Protein AF-A0A7L1MW62-F1 (afdb_monomer_lite)

Secondary structure (DSSP, 8-state):
---GGG------HHHHHHHHHHHHHHTGGGGT----HHHHHHHHTT-TTHHHHHHHHHHHHHHHHHHHHH--

Sequence (72 aa):
MVQLHSYVPASSTPQKLANWRHLNRKVLSQLNFSVPADVIQQVVQSRPGVVEQVLLLLRHKIEEKQKQRKVV

pLDDT: mean 87.81, std 10.07, range [49.19, 96.19]

Radius of gyration: 13.32 Å; chains: 1; bounding box: 22×23×40 Å

InterPro domains:
  IPR010441 CH-like domain in sperm protein [PF06294] (2-58)
  IPR036872 CH domain superfamily [G3DSA:1.10.418.10] (1-71)
  IPR052111 Spermatogenesis and Ciliary Microtubule-associated Protein [PTHR12509] (1-69)

Foldseek 3Di:
DDDCVVQDDDPDLVSQLVNVVCCQVPPQVVLVHHDDSVLSSCVSVVPPPSVVVVVVVSVVSVVVVVVVVVVD

Organism: Rhinopomastus cyanomelas (NCBI:txid113115)

Structure (mmCIF, N/CA/C/O backbone):
data_AF-A0A7L1MW62-F1
#
_entry.id   AF-A0A7L1MW62-F1
#
loop_
_atom_site.group_PDB
_atom_site.id
_atom_site.type_symbol
_atom_site.label_atom_id
_atom_site.label_alt_id
_atom_site.label_comp_id
_atom_site.label_asym_id
_atom_site.label_entity_id
_atom_site.label_seq_id
_atom_site.pdbx_PDB_ins_code
_atom_site.Cartn_x
_atom_site.Cartn_y
_atom_site.Cartn_z
_atom_site.occupancy
_atom_site.B_iso_or_equiv
_atom_site.auth_seq_id
_atom_site.auth_comp_id
_atom_site.auth_asym_id
_atom_site.auth_atom_id
_atom_site.pdbx_PDB_model_num
ATOM 1 N N . MET A 1 1 ? 3.351 9.289 11.940 1.00 61.97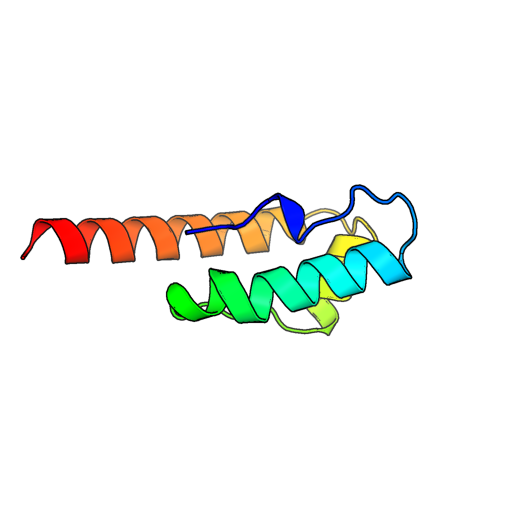 1 MET A N 1
ATOM 2 C CA . MET A 1 1 ? 2.901 10.360 11.018 1.00 61.97 1 MET A CA 1
ATOM 3 C C . MET A 1 1 ? 3.583 10.163 9.672 1.00 61.97 1 MET A C 1
ATOM 5 O O . MET A 1 1 ? 4.718 9.703 9.656 1.00 61.97 1 MET A O 1
ATOM 9 N N . VAL A 1 2 ? 2.887 10.438 8.567 1.00 72.44 2 VAL A N 1
ATOM 10 C CA . VAL A 1 2 ? 3.413 10.272 7.199 1.00 72.44 2 VAL A CA 1
ATOM 11 C C . VAL A 1 2 ? 4.344 11.438 6.876 1.00 72.44 2 VAL A C 1
ATOM 13 O O . VAL A 1 2 ? 3.928 12.587 6.979 1.00 72.44 2 VAL A O 1
ATOM 16 N N . GLN A 1 3 ? 5.590 11.160 6.491 1.00 76.25 3 GLN A N 1
ATOM 17 C CA . GLN A 1 3 ? 6.526 12.198 6.053 1.00 76.25 3 GLN A CA 1
ATOM 18 C C . GLN A 1 3 ? 6.465 12.344 4.534 1.00 76.25 3 GLN A C 1
ATOM 20 O O . GLN A 1 3 ? 7.028 11.533 3.803 1.00 76.25 3 GLN A O 1
ATOM 25 N N . LEU A 1 4 ? 5.744 13.362 4.061 1.00 76.94 4 LEU A N 1
ATOM 26 C CA . LEU A 1 4 ? 5.503 13.569 2.630 1.00 76.94 4 LEU A CA 1
ATOM 27 C C . LEU A 1 4 ? 6.788 13.857 1.840 1.00 76.94 4 LEU A C 1
ATOM 29 O O . LEU A 1 4 ? 6.882 13.445 0.689 1.00 76.94 4 LEU A O 1
ATOM 33 N N . HIS A 1 5 ? 7.813 14.449 2.468 1.00 72.25 5 HIS A N 1
ATOM 34 C CA . HIS A 1 5 ? 9.123 14.676 1.836 1.00 72.25 5 HIS A CA 1
ATOM 35 C C . HIS A 1 5 ? 9.836 13.389 1.399 1.00 72.25 5 HIS A C 1
ATOM 37 O O . HIS A 1 5 ? 10.770 13.446 0.609 1.00 72.25 5 HIS A O 1
ATOM 43 N N . SER A 1 6 ? 9.418 12.222 1.905 1.00 69.12 6 SER A N 1
ATOM 44 C CA . SER A 1 6 ? 9.999 10.924 1.541 1.00 69.12 6 SER A CA 1
ATOM 45 C C . SER A 1 6 ? 9.404 10.339 0.257 1.00 69.12 6 SER A C 1
ATOM 47 O O . SER A 1 6 ? 9.836 9.272 -0.176 1.00 69.12 6 SER A O 1
ATOM 49 N N . TYR A 1 7 ? 8.421 11.010 -0.351 1.00 72.56 7 TYR A N 1
ATOM 50 C CA . TYR A 1 7 ? 7.740 10.559 -1.561 1.00 72.56 7 TYR A CA 1
ATOM 51 C C . TYR A 1 7 ? 7.959 11.575 -2.675 1.00 72.56 7 TYR A C 1
ATOM 53 O O . TYR A 1 7 ? 7.273 12.589 -2.759 1.00 72.56 7 TYR A O 1
ATOM 61 N N . VAL A 1 8 ? 8.919 11.289 -3.551 1.00 75.75 8 VAL A N 1
ATOM 62 C CA . VAL A 1 8 ? 9.166 12.129 -4.726 1.00 75.75 8 VAL A CA 1
ATOM 63 C C . VAL A 1 8 ? 8.024 11.908 -5.728 1.00 75.75 8 VAL A C 1
ATOM 65 O O . VAL A 1 8 ? 7.803 10.754 -6.118 1.00 75.75 8 VAL A O 1
ATOM 68 N N . PRO A 1 9 ? 7.290 12.954 -6.159 1.00 73.88 9 PRO A N 1
ATOM 69 C CA . PRO A 1 9 ? 6.317 12.836 -7.239 1.00 73.88 9 PRO A CA 1
ATOM 70 C C . PRO A 1 9 ? 7.028 12.347 -8.499 1.00 73.88 9 PRO A C 1
ATOM 72 O O . PRO A 1 9 ? 7.987 12.964 -8.955 1.00 73.88 9 PRO A O 1
ATOM 75 N N . ALA A 1 10 ? 6.594 11.216 -9.048 1.00 75.06 10 ALA A N 1
ATOM 76 C CA . ALA A 1 10 ? 7.266 10.617 -10.189 1.00 75.06 10 ALA A CA 1
ATOM 77 C C . ALA A 1 10 ? 6.279 9.955 -11.148 1.00 75.06 10 ALA A C 1
ATOM 79 O O . ALA A 1 10 ? 5.370 9.231 -10.738 1.00 75.06 10 ALA A O 1
ATOM 80 N N . SER A 1 11 ? 6.505 10.161 -12.444 1.00 74.19 11 SER A N 1
ATOM 81 C CA . SER A 1 11 ? 5.835 9.432 -13.525 1.00 74.19 11 SER A CA 1
ATOM 82 C C . SER A 1 11 ? 6.481 8.065 -13.784 1.00 74.19 11 SER A C 1
ATOM 84 O O . SER A 1 11 ? 5.804 7.155 -14.256 1.00 74.19 11 SER A O 1
ATOM 86 N N . SER A 1 12 ? 7.756 7.904 -13.408 1.00 86.38 12 SER A N 1
ATOM 87 C CA . SER A 1 12 ? 8.560 6.696 -13.622 1.00 86.38 12 SER A CA 1
ATOM 88 C C . SER A 1 12 ? 8.087 5.501 -12.783 1.00 86.38 12 SER A C 1
ATOM 90 O O . SER A 1 12 ? 7.983 5.583 -11.556 1.00 86.38 12 SER A O 1
ATOM 92 N N . THR A 1 13 ? 7.850 4.363 -13.443 1.00 87.75 13 THR A N 1
ATOM 93 C CA . THR A 1 13 ? 7.424 3.089 -12.832 1.00 87.75 13 THR A CA 1
ATOM 94 C C . THR A 1 13 ? 8.355 2.613 -11.702 1.00 87.75 13 THR A C 1
ATOM 96 O O . THR A 1 13 ? 7.852 2.354 -10.605 1.00 87.75 13 THR A O 1
ATOM 99 N N . PRO A 1 14 ? 9.694 2.551 -11.879 1.00 87.88 14 PRO A N 1
ATOM 100 C CA . PRO A 1 14 ? 10.624 2.235 -10.790 1.00 87.88 14 PRO A CA 1
ATOM 101 C C . PRO A 1 14 ? 10.473 3.126 -9.551 1.00 87.88 14 PRO A C 1
ATOM 103 O O . PRO A 1 14 ? 10.479 2.628 -8.424 1.00 87.88 14 PRO A O 1
ATOM 106 N N . GLN A 1 15 ? 10.287 4.434 -9.745 1.00 88.12 15 GLN A N 1
ATOM 107 C CA . GLN A 1 15 ? 10.162 5.376 -8.633 1.00 88.12 15 GLN A CA 1
ATOM 108 C C . GLN A 1 15 ? 8.816 5.220 -7.916 1.00 88.12 15 GLN A C 1
ATOM 110 O O . GLN A 1 15 ? 8.768 5.216 -6.686 1.00 88.12 15 GLN A O 1
ATOM 115 N N . LYS A 1 16 ? 7.727 4.995 -8.663 1.00 89.69 16 LYS A N 1
ATOM 116 C CA . LYS A 1 16 ? 6.421 4.645 -8.086 1.00 89.69 16 LYS A CA 1
ATOM 117 C C . LYS A 1 16 ? 6.510 3.369 -7.239 1.00 89.69 16 LYS A C 1
ATOM 119 O O . LYS A 1 16 ? 6.003 3.359 -6.119 1.00 89.69 16 LYS A O 1
ATOM 124 N N . LEU A 1 17 ? 7.197 2.326 -7.717 1.00 92.62 17 LEU A N 1
ATOM 125 C CA . LEU A 1 17 ? 7.427 1.090 -6.950 1.00 92.62 17 LEU A CA 1
ATOM 126 C C . LEU A 1 17 ? 8.211 1.354 -5.659 1.00 92.62 17 LEU A C 1
ATOM 128 O O . LEU A 1 17 ? 7.837 0.849 -4.599 1.00 92.62 17 LEU A O 1
ATOM 132 N N . ALA A 1 18 ? 9.283 2.146 -5.729 1.00 91.06 18 ALA A N 1
ATOM 133 C CA . ALA A 1 18 ? 10.074 2.513 -4.558 1.00 91.06 18 ALA A CA 1
ATOM 134 C C . ALA A 1 18 ? 9.228 3.268 -3.519 1.00 91.06 18 ALA A C 1
ATOM 136 O O . ALA A 1 18 ? 9.235 2.900 -2.340 1.00 91.06 18 ALA A O 1
ATOM 137 N N . ASN A 1 19 ? 8.433 4.244 -3.967 1.00 92.44 19 ASN A N 1
ATOM 138 C CA . ASN A 1 19 ? 7.519 5.013 -3.124 1.00 92.44 19 ASN A CA 1
ATOM 139 C C . ASN A 1 19 ? 6.480 4.103 -2.446 1.00 92.44 19 ASN A C 1
ATOM 141 O O . ASN A 1 19 ? 6.317 4.163 -1.227 1.00 92.44 19 ASN A O 1
ATOM 145 N N . TRP A 1 20 ? 5.835 3.199 -3.191 1.00 94.00 20 TRP A N 1
ATOM 146 C CA . TRP A 1 20 ? 4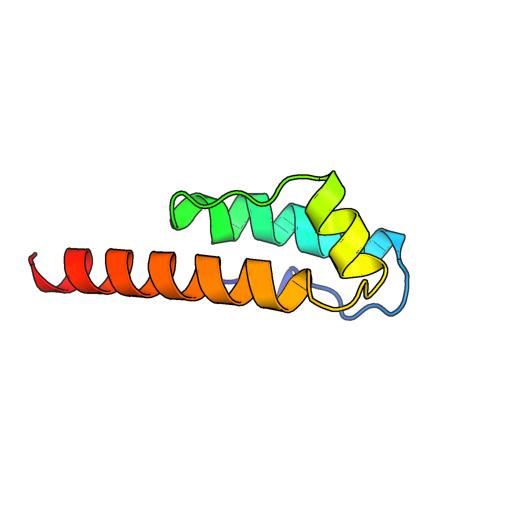.873 2.243 -2.626 1.00 94.00 20 TRP A CA 1
ATOM 147 C C . TRP A 1 20 ? 5.513 1.280 -1.622 1.00 94.00 20 TRP A C 1
ATOM 149 O O . TRP A 1 20 ? 4.954 1.035 -0.553 1.00 94.00 20 TRP A O 1
ATOM 159 N N . ARG A 1 21 ? 6.717 0.772 -1.908 1.00 93.00 21 ARG A N 1
ATOM 160 C CA . ARG A 1 21 ? 7.472 -0.076 -0.967 1.00 93.00 21 ARG A CA 1
ATOM 161 C C . ARG A 1 21 ? 7.876 0.681 0.297 1.00 93.00 21 ARG A C 1
ATOM 163 O O . ARG A 1 21 ? 7.984 0.071 1.364 1.00 93.00 21 ARG A O 1
ATOM 170 N N . HIS A 1 22 ? 8.145 1.980 0.191 1.00 92.25 22 HIS A N 1
ATOM 171 C CA . HIS A 1 22 ? 8.427 2.827 1.345 1.00 92.25 22 HIS A CA 1
ATOM 172 C C . HIS A 1 22 ? 7.162 3.047 2.185 1.00 92.25 22 HIS A C 1
ATOM 174 O O . HIS A 1 22 ? 7.189 2.802 3.393 1.00 92.25 22 HIS A O 1
ATOM 180 N N . LEU A 1 23 ? 6.041 3.386 1.538 1.00 92.38 23 LEU A N 1
ATOM 181 C CA . LEU A 1 23 ? 4.731 3.546 2.176 1.00 92.38 23 LEU A CA 1
ATOM 182 C C . LEU A 1 23 ? 4.320 2.283 2.937 1.00 92.38 23 LEU A C 1
ATOM 184 O O . LEU A 1 23 ? 3.951 2.356 4.111 1.00 92.38 23 LEU A O 1
ATOM 188 N N . ASN A 1 24 ? 4.452 1.123 2.291 1.00 93.50 24 ASN A N 1
ATOM 189 C CA . ASN A 1 24 ? 4.085 -0.161 2.872 1.00 93.50 24 ASN A CA 1
ATOM 190 C C . ASN A 1 24 ? 4.866 -0.445 4.166 1.00 93.50 24 ASN A C 1
ATOM 192 O O . ASN A 1 24 ? 4.289 -0.766 5.203 1.00 93.50 24 ASN A O 1
ATOM 196 N N . ARG A 1 25 ? 6.187 -0.233 4.138 1.00 92.88 25 ARG A N 1
ATOM 197 C CA . ARG A 1 25 ? 7.066 -0.510 5.283 1.00 92.88 25 ARG A CA 1
ATOM 198 C C . ARG A 1 25 ? 6.970 0.511 6.411 1.00 92.88 25 ARG A C 1
ATOM 200 O O . ARG A 1 25 ? 7.153 0.130 7.563 1.00 92.88 25 ARG A O 1
ATOM 207 N N . LYS A 1 26 ? 6.750 1.794 6.111 1.00 90.12 26 LYS A N 1
ATOM 208 C CA . LYS A 1 26 ? 6.806 2.872 7.116 1.00 90.12 26 LYS A CA 1
ATOM 209 C C . LYS A 1 26 ? 5.446 3.286 7.660 1.00 90.12 26 LYS A C 1
ATOM 211 O O . LYS A 1 26 ? 5.379 3.711 8.810 1.00 90.12 26 LYS A O 1
ATOM 216 N N . VAL A 1 27 ? 4.395 3.209 6.847 1.00 90.25 27 VAL A N 1
ATOM 217 C CA . VAL A 1 27 ? 3.068 3.743 7.185 1.00 90.25 27 VAL A CA 1
ATOM 218 C C . VAL A 1 27 ? 2.060 2.618 7.356 1.00 90.25 27 VAL A C 1
ATOM 220 O O . VAL A 1 27 ? 1.435 2.532 8.410 1.00 90.25 27 VAL A O 1
ATOM 223 N N . LEU A 1 28 ? 1.923 1.738 6.360 1.00 91.81 28 LEU A N 1
ATOM 224 C CA . LEU A 1 28 ? 0.908 0.678 6.399 1.00 91.81 28 LEU A CA 1
ATOM 225 C C . LEU A 1 28 ? 1.207 -0.347 7.499 1.00 91.81 28 LEU A C 1
ATOM 227 O O . LEU A 1 28 ? 0.299 -0.742 8.231 1.00 91.81 28 LEU A O 1
ATOM 231 N N . SER A 1 29 ? 2.484 -0.671 7.711 1.00 90.56 29 SER A N 1
ATOM 232 C CA . SER A 1 29 ? 2.934 -1.525 8.817 1.00 90.56 29 SER A CA 1
ATOM 233 C C . SER A 1 29 ? 2.478 -1.025 10.193 1.00 90.56 29 SER A C 1
ATOM 235 O O . SER A 1 29 ? 2.104 -1.828 11.042 1.00 90.56 29 SER A O 1
ATOM 237 N N . GLN A 1 30 ? 2.401 0.296 10.406 1.00 88.19 30 GLN A N 1
ATOM 238 C CA . GLN A 1 30 ? 1.905 0.874 11.661 1.00 88.19 30 GLN A CA 1
ATOM 239 C C . GLN A 1 30 ? 0.408 0.617 11.874 1.00 88.19 30 GLN A C 1
ATOM 241 O O . GLN A 1 30 ? -0.088 0.783 12.987 1.00 88.19 30 GLN A O 1
ATOM 246 N N . LEU A 1 31 ? -0.331 0.272 10.820 1.00 89.00 31 LEU A N 1
ATOM 247 C CA . LEU A 1 31 ? -1.747 -0.092 10.852 1.00 89.00 31 LEU A CA 1
ATOM 248 C C . LEU A 1 31 ? -1.955 -1.616 10.884 1.00 89.00 31 LEU A C 1
ATOM 250 O O . LEU A 1 31 ? -3.083 -2.069 10.694 1.00 89.00 31 LEU A O 1
ATOM 254 N N . ASN A 1 32 ? -0.893 -2.411 11.083 1.00 89.06 32 ASN A N 1
ATOM 255 C CA . ASN A 1 32 ? -0.917 -3.867 10.901 1.00 89.06 32 ASN A CA 1
ATOM 256 C C . ASN A 1 32 ? -1.503 -4.254 9.529 1.00 89.06 32 ASN A C 1
ATOM 258 O O . ASN A 1 32 ? -2.322 -5.170 9.404 1.00 89.06 32 ASN A O 1
ATOM 262 N N . PHE A 1 33 ? -1.122 -3.492 8.502 1.00 92.75 33 PHE A N 1
ATOM 263 C CA . PHE A 1 33 ? -1.538 -3.677 7.121 1.00 92.75 33 PHE A CA 1
ATOM 264 C C . PHE A 1 33 ? -0.298 -3.774 6.234 1.00 92.75 33 PHE A C 1
ATOM 266 O O . PHE A 1 33 ? 0.623 -2.971 6.349 1.00 92.75 33 PHE A O 1
ATOM 273 N N . SER A 1 34 ? -0.262 -4.771 5.355 1.00 94.06 34 SER A N 1
ATOM 274 C CA . SER A 1 34 ? 0.829 -4.954 4.403 1.00 94.06 34 SER A CA 1
ATOM 275 C C . SER A 1 34 ? 0.248 -5.293 3.042 1.00 94.06 34 SER A C 1
ATOM 277 O O . SER A 1 34 ? -0.603 -6.173 2.931 1.00 94.06 34 SER A O 1
ATOM 279 N N . VAL A 1 35 ? 0.708 -4.585 2.015 1.00 94.38 35 VAL A N 1
ATOM 280 C CA . VAL A 1 35 ? 0.327 -4.826 0.624 1.00 94.38 35 VAL A CA 1
ATOM 281 C C . VAL A 1 35 ? 1.408 -5.689 -0.042 1.00 94.38 35 VAL A C 1
ATOM 28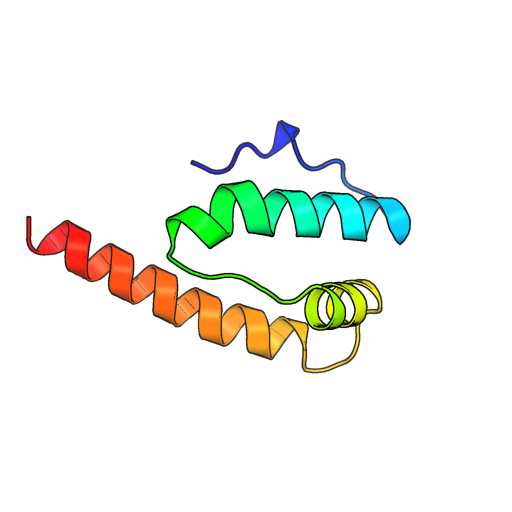3 O O . VAL A 1 35 ? 2.580 -5.295 -0.032 1.00 94.38 35 VAL A O 1
ATOM 286 N N . PRO A 1 36 ? 1.055 -6.852 -0.616 1.00 95.38 36 PRO A N 1
ATOM 287 C CA . PRO A 1 36 ? 1.998 -7.710 -1.330 1.00 95.38 36 PRO A CA 1
ATOM 288 C C . PRO A 1 36 ? 2.687 -7.009 -2.508 1.00 95.38 36 PRO A C 1
ATOM 290 O O . PRO A 1 36 ? 2.157 -6.066 -3.100 1.00 95.38 36 PRO A O 1
ATOM 293 N N . ALA A 1 37 ? 3.890 -7.468 -2.863 1.00 93.50 37 ALA A N 1
ATOM 294 C CA . ALA A 1 37 ? 4.698 -6.839 -3.910 1.00 93.50 37 ALA A CA 1
ATOM 295 C C . ALA A 1 37 ? 4.048 -6.927 -5.303 1.00 93.50 37 ALA A C 1
ATOM 297 O O . ALA A 1 37 ? 4.155 -5.981 -6.085 1.00 93.50 37 ALA A O 1
ATOM 298 N N . ASP A 1 38 ? 3.353 -8.024 -5.593 1.00 95.75 38 ASP A N 1
ATOM 299 C CA . ASP A 1 38 ? 2.580 -8.235 -6.817 1.00 95.75 38 ASP A CA 1
ATOM 300 C C . ASP A 1 38 ? 1.383 -7.275 -6.905 1.00 95.75 38 ASP A C 1
ATOM 302 O O . ASP A 1 38 ? 1.135 -6.699 -7.965 1.00 95.75 38 ASP A O 1
ATOM 306 N N . VAL A 1 39 ? 0.692 -7.021 -5.789 1.00 95.69 39 VAL A N 1
ATOM 307 C CA . VAL A 1 39 ? -0.398 -6.037 -5.721 1.00 95.69 39 VAL A CA 1
ATOM 308 C C . VAL A 1 39 ? 0.152 -4.627 -5.926 1.00 95.69 39 VAL A C 1
ATOM 310 O O . VAL A 1 39 ? -0.386 -3.870 -6.730 1.00 95.69 39 VAL A O 1
ATOM 313 N N . ILE A 1 40 ? 1.274 -4.282 -5.282 1.00 95.44 40 ILE A N 1
ATOM 314 C CA . ILE A 1 40 ? 1.960 -2.999 -5.503 1.00 95.44 40 ILE A CA 1
ATOM 315 C C . ILE A 1 40 ? 2.319 -2.821 -6.985 1.00 95.44 40 ILE A C 1
ATOM 317 O O . ILE A 1 40 ? 2.119 -1.741 -7.539 1.00 95.44 40 ILE A O 1
ATOM 321 N N . GLN A 1 41 ? 2.819 -3.867 -7.647 1.00 95.50 41 GLN A N 1
ATOM 322 C CA . GLN A 1 41 ? 3.147 -3.810 -9.070 1.00 95.50 41 GLN A CA 1
ATOM 323 C C . GLN A 1 41 ? 1.909 -3.537 -9.931 1.00 95.50 41 GLN A C 1
ATOM 325 O O . GLN A 1 41 ? 1.955 -2.673 -10.805 1.00 95.50 41 GLN A O 1
ATOM 330 N N . GLN A 1 42 ? 0.796 -4.210 -9.646 1.00 96.19 42 GLN A N 1
ATOM 331 C CA . GLN A 1 42 ? -0.471 -3.991 -10.343 1.00 96.19 42 GLN A CA 1
ATOM 332 C C . GLN A 1 42 ? -1.020 -2.572 -10.127 1.00 96.19 42 GLN A C 1
ATOM 334 O O . GLN A 1 42 ? -1.514 -1.958 -11.072 1.00 96.19 42 GLN A O 1
ATOM 339 N N . VAL A 1 43 ? -0.872 -2.013 -8.920 1.00 94.88 43 VAL A N 1
ATOM 340 C CA . VAL A 1 43 ? -1.242 -0.618 -8.629 1.00 94.88 43 VAL A CA 1
ATOM 341 C C . VAL A 1 43 ? -0.379 0.359 -9.429 1.00 94.88 43 VAL A C 1
ATOM 343 O O . VAL A 1 43 ? -0.901 1.305 -10.017 1.00 94.88 43 VAL A O 1
ATOM 346 N N . VAL A 1 44 ? 0.936 0.132 -9.502 1.00 93.94 44 VAL A N 1
ATOM 347 C CA . VAL A 1 44 ? 1.841 0.988 -10.287 1.00 93.94 44 VAL A CA 1
ATOM 348 C C . VAL A 1 44 ? 1.539 0.921 -11.787 1.00 93.94 44 VAL A C 1
ATOM 350 O O . VAL A 1 44 ? 1.682 1.932 -12.474 1.00 93.94 44 VAL A O 1
ATOM 353 N N . GLN A 1 45 ? 1.091 -0.235 -12.279 1.00 93.88 45 GLN A N 1
ATOM 354 C CA . GLN A 1 45 ? 0.637 -0.441 -13.658 1.00 93.88 45 GLN A CA 1
ATOM 355 C C . GLN A 1 45 ? -0.778 0.098 -13.926 1.00 93.88 45 GLN A C 1
ATOM 357 O O . GLN A 1 45 ? -1.277 -0.055 -15.037 1.00 93.88 45 GLN A O 1
ATOM 362 N N . SER A 1 46 ? -1.429 0.717 -12.935 1.00 92.00 46 SER A N 1
ATOM 363 C CA . SER A 1 46 ? -2.798 1.231 -13.049 1.00 92.00 46 SER A CA 1
ATOM 364 C C . SER A 1 46 ? -3.811 0.160 -13.471 1.00 92.00 46 SER A C 1
ATOM 366 O O . SER A 1 46 ? -4.746 0.446 -14.218 1.00 92.00 46 SER A O 1
ATOM 368 N N . ARG A 1 47 ? -3.646 -1.081 -12.984 1.00 94.56 47 ARG A N 1
ATOM 369 C CA . ARG A 1 47 ? -4.625 -2.149 -13.215 1.00 94.56 47 ARG A CA 1
ATOM 370 C C . ARG A 1 47 ? -5.972 -1.746 -12.585 1.00 94.56 47 ARG A C 1
ATOM 372 O O . ARG A 1 47 ? -6.001 -1.507 -11.373 1.00 94.56 47 ARG A O 1
ATOM 379 N N . PRO A 1 48 ? -7.072 -1.703 -13.361 1.00 94.31 48 PRO A N 1
ATOM 380 C CA . PRO A 1 48 ? -8.381 -1.310 -12.846 1.00 94.31 48 PRO A CA 1
ATOM 381 C C . PRO A 1 48 ? -8.818 -2.171 -11.654 1.00 94.31 48 PRO A C 1
ATOM 383 O O . PRO A 1 48 ? -8.642 -3.392 -11.677 1.00 94.31 48 PRO A O 1
ATOM 386 N N . GLY A 1 49 ? -9.381 -1.546 -10.619 1.00 94.31 49 GLY A N 1
ATOM 387 C CA . GLY A 1 49 ? -9.946 -2.220 -9.445 1.00 94.31 49 GLY A CA 1
ATOM 388 C C . GLY A 1 49 ? -8.941 -2.568 -8.341 1.00 94.31 49 GLY A C 1
ATOM 389 O O . GLY A 1 49 ? -9.341 -2.786 -7.195 1.00 94.31 49 GLY A O 1
ATOM 390 N N . VAL A 1 50 ? -7.638 -2.620 -8.639 1.00 96.06 50 VAL A N 1
ATOM 391 C CA . VAL A 1 50 ? -6.632 -3.054 -7.654 1.00 96.06 50 VAL A CA 1
ATOM 392 C C . VAL A 1 50 ? -6.368 -1.975 -6.610 1.00 96.06 50 VAL A C 1
ATOM 394 O O . VAL A 1 50 ? -6.289 -2.272 -5.417 1.00 96.06 50 VAL A O 1
ATOM 397 N N . VAL A 1 51 ? -6.238 -0.713 -7.032 1.00 95.06 51 VAL A N 1
ATOM 398 C CA . VAL A 1 51 ? -6.006 0.387 -6.086 1.00 95.06 51 VAL A CA 1
ATOM 399 C C . VAL A 1 51 ? -7.230 0.598 -5.198 1.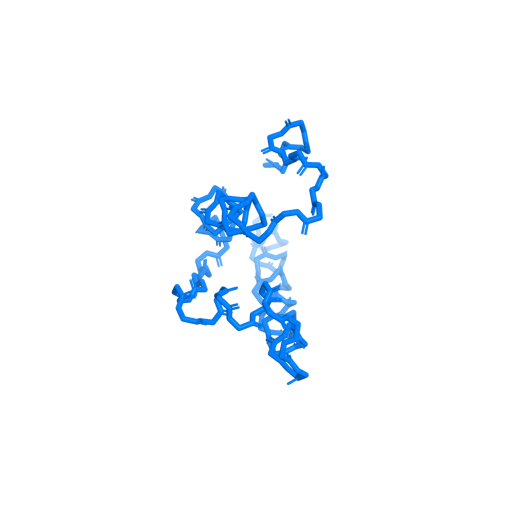00 95.06 51 VAL A C 1
ATOM 401 O O . VAL A 1 51 ? -7.090 0.817 -3.998 1.00 95.06 51 VAL A O 1
ATOM 404 N N . GLU A 1 52 ? -8.425 0.438 -5.755 1.00 95.69 52 GLU A N 1
ATOM 405 C CA . GLU A 1 52 ? -9.700 0.530 -5.056 1.00 95.69 52 GLU A CA 1
ATOM 406 C C . GLU A 1 52 ? -9.810 -0.547 -3.973 1.00 95.69 52 GLU A C 1
ATOM 408 O O . GLU A 1 52 ? -10.162 -0.237 -2.834 1.00 95.69 52 GLU A O 1
ATOM 413 N N . GLN A 1 53 ? -9.422 -1.790 -4.279 1.00 94.75 53 GLN A N 1
ATOM 414 C CA . GLN A 1 53 ? -9.395 -2.873 -3.295 1.00 94.75 53 GLN A CA 1
ATOM 415 C C . GLN A 1 53 ? -8.425 -2.573 -2.141 1.00 94.75 53 GLN A C 1
ATOM 417 O O . GLN A 1 53 ? -8.771 -2.763 -0.971 1.00 94.75 53 GLN A O 1
ATOM 422 N N . VAL A 1 54 ? -7.231 -2.053 -2.446 1.00 95.25 54 VAL A N 1
ATOM 423 C CA . VAL A 1 54 ? -6.258 -1.633 -1.423 1.00 95.25 54 VAL A CA 1
ATOM 424 C C . VAL A 1 54 ? -6.831 -0.510 -0.553 1.00 95.25 54 VAL A C 1
ATOM 426 O O . VAL A 1 54 ? -6.701 -0.562 0.671 1.00 95.25 54 VAL A O 1
ATOM 429 N N . LEU A 1 55 ? -7.487 0.484 -1.158 1.00 95.38 55 LEU A N 1
ATOM 430 C CA . LEU A 1 55 ? -8.079 1.623 -0.452 1.00 95.38 55 LEU A CA 1
ATOM 431 C C . LEU A 1 55 ? -9.243 1.210 0.460 1.00 95.38 55 LEU A C 1
ATOM 433 O O . LEU A 1 55 ? -9.328 1.704 1.586 1.00 95.38 55 LEU A O 1
ATOM 437 N N . LEU A 1 56 ? -10.097 0.282 0.021 1.00 95.88 56 LEU A N 1
ATOM 438 C CA . LEU A 1 56 ? -11.190 -0.261 0.836 1.00 95.88 56 LEU A CA 1
ATOM 439 C C . LEU A 1 56 ? -10.658 -0.963 2.092 1.00 95.88 56 LEU A C 1
ATOM 441 O O . LEU A 1 56 ? -11.095 -0.666 3.205 1.00 95.88 56 LEU A O 1
ATOM 445 N N . LEU A 1 57 ? -9.663 -1.842 1.937 1.00 94.44 57 LEU A N 1
ATOM 446 C CA . LEU A 1 57 ? -9.039 -2.536 3.069 1.00 94.44 57 LEU A CA 1
ATOM 447 C C . LEU A 1 57 ? -8.320 -1.562 4.011 1.00 94.44 57 LEU A C 1
ATOM 449 O O . LEU A 1 57 ? -8.423 -1.681 5.236 1.00 94.44 57 LEU A O 1
ATOM 453 N N . LEU A 1 58 ? -7.619 -0.575 3.450 1.00 94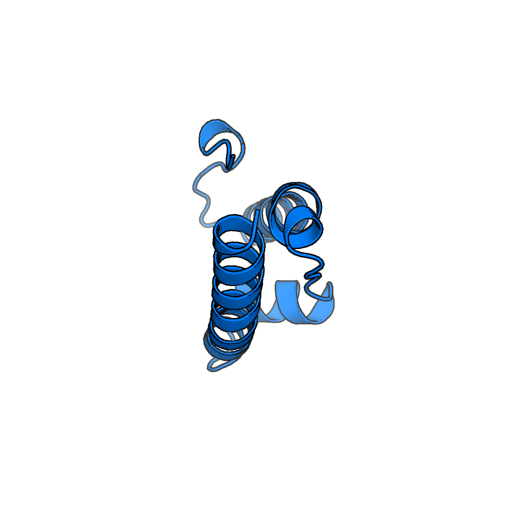.94 58 LEU A N 1
ATOM 454 C CA . LEU A 1 58 ? -6.932 0.457 4.220 1.00 94.94 58 LEU A CA 1
ATOM 455 C C . LEU A 1 58 ? -7.913 1.279 5.064 1.00 94.94 58 LEU A C 1
ATOM 457 O O . LEU A 1 58 ? -7.633 1.531 6.237 1.00 94.94 58 LEU A O 1
ATOM 461 N N . ARG A 1 59 ? -9.066 1.662 4.502 1.00 94.25 59 ARG A N 1
ATOM 462 C CA . ARG A 1 59 ? -10.110 2.394 5.229 1.00 94.25 59 ARG A CA 1
ATOM 463 C C . ARG A 1 59 ? -10.550 1.634 6.478 1.00 94.25 59 ARG A C 1
ATOM 465 O O . ARG A 1 59 ? -10.508 2.207 7.565 1.00 94.25 59 ARG A O 1
ATOM 472 N N . HIS A 1 60 ? -10.865 0.345 6.348 1.00 93.94 60 HIS A N 1
ATOM 473 C CA . HIS A 1 60 ? -11.232 -0.485 7.497 1.00 93.94 60 HIS A CA 1
ATOM 474 C C . HIS A 1 60 ? -10.131 -0.513 8.564 1.00 93.94 60 HIS A C 1
ATOM 476 O O . HIS A 1 60 ? -10.406 -0.331 9.747 1.00 93.94 60 HIS A O 1
ATOM 482 N N . LYS A 1 61 ? -8.860 -0.668 8.170 1.00 92.50 61 LYS A N 1
ATOM 483 C CA . LYS A 1 61 ? -7.732 -0.669 9.121 1.00 92.50 61 LYS A CA 1
ATOM 484 C C . LYS A 1 61 ? -7.569 0.664 9.856 1.00 92.50 61 LYS A C 1
ATOM 486 O O . LYS A 1 61 ? -7.231 0.669 11.041 1.00 92.50 61 LYS A O 1
ATOM 491 N N . ILE A 1 62 ? -7.806 1.787 9.178 1.00 92.19 62 ILE A N 1
ATOM 492 C CA . ILE A 1 62 ? -7.772 3.120 9.795 1.00 92.19 62 ILE A CA 1
ATOM 493 C C . ILE A 1 62 ? -8.917 3.273 10.800 1.00 92.19 62 ILE A C 1
ATOM 495 O O . ILE A 1 62 ? -8.667 3.703 11.926 1.00 92.19 62 ILE A O 1
ATOM 499 N N . GLU A 1 63 ? -10.139 2.896 10.422 1.00 93.44 63 GLU A N 1
ATOM 500 C CA . GLU A 1 63 ? -11.321 2.964 11.291 1.00 93.44 63 GLU A CA 1
ATOM 501 C C . GLU A 1 63 ? -11.128 2.120 12.562 1.00 93.44 63 GLU A C 1
ATOM 503 O O . GLU A 1 63 ? -11.353 2.611 13.669 1.00 93.44 63 GLU A O 1
ATOM 508 N N . GLU A 1 64 ? -10.619 0.893 12.432 1.00 91.19 64 GLU A N 1
ATOM 509 C CA . GLU A 1 64 ? -10.314 0.016 13.570 1.00 91.19 64 GLU A CA 1
ATOM 510 C C . GLU A 1 64 ? -9.274 0.633 14.514 1.00 91.19 64 GLU A C 1
ATOM 512 O O . GLU A 1 64 ? -9.470 0.675 15.732 1.00 91.19 64 GLU A O 1
ATOM 517 N N . LYS A 1 65 ? -8.194 1.203 13.968 1.00 88.31 65 LYS A N 1
ATOM 518 C CA . LYS A 1 65 ? -7.176 1.879 14.782 1.00 88.31 65 LYS A CA 1
ATOM 519 C C . LYS A 1 65 ? -7.715 3.139 15.467 1.00 88.31 65 LYS A C 1
ATOM 521 O O . LYS A 1 65 ? -7.316 3.450 16.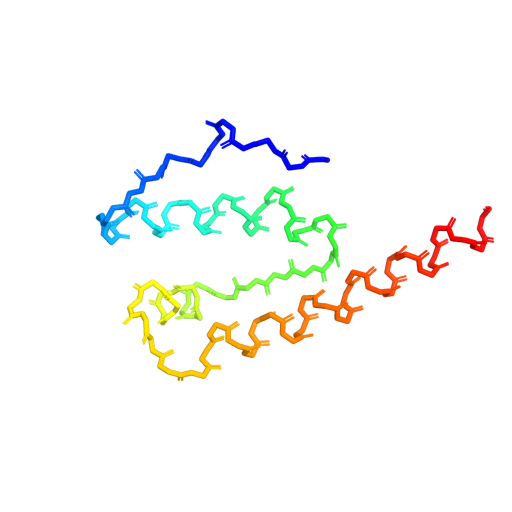589 1.00 88.31 65 LYS A O 1
ATOM 526 N N . GLN A 1 66 ? -8.608 3.877 14.809 1.00 88.56 66 GLN A N 1
ATOM 527 C CA . GLN A 1 66 ? -9.259 5.048 15.397 1.00 88.56 66 GLN A CA 1
ATOM 528 C C . GLN A 1 66 ? -10.201 4.667 16.543 1.00 88.56 66 GLN A C 1
ATOM 530 O O . GLN A 1 66 ? -10.204 5.363 17.556 1.00 88.56 66 GLN A O 1
ATOM 535 N N . LYS A 1 67 ? -10.950 3.562 16.424 1.00 88.25 67 LYS A N 1
ATOM 536 C CA . LYS A 1 67 ? -11.777 3.035 17.522 1.00 88.25 67 LYS A CA 1
ATOM 537 C C . LYS A 1 67 ? -10.918 2.658 18.727 1.00 88.25 67 LYS A C 1
ATOM 539 O O . LYS A 1 67 ? -11.201 3.122 19.823 1.00 88.25 67 LYS A O 1
ATOM 544 N N . GLN A 1 68 ? -9.827 1.916 18.520 1.00 80.50 68 GLN A N 1
ATOM 545 C CA . GLN A 1 68 ? -8.903 1.530 19.600 1.00 80.50 68 GLN A CA 1
ATOM 546 C C . GLN A 1 68 ? -8.326 2.744 20.344 1.00 80.50 68 GLN A C 1
ATOM 548 O O . GLN A 1 68 ? -8.180 2.712 21.559 1.00 80.50 68 GLN A O 1
ATOM 553 N N . ARG A 1 69 ? -8.052 3.843 19.631 1.00 77.06 69 ARG A N 1
ATOM 554 C CA . ARG A 1 69 ? -7.584 5.105 20.227 1.00 77.06 69 ARG A CA 1
ATOM 555 C C . ARG A 1 69 ? -8.626 5.854 21.061 1.00 77.06 69 ARG A C 1
ATOM 557 O O . ARG A 1 69 ? -8.221 6.690 21.851 1.00 77.06 69 ARG A O 1
ATOM 564 N N . LYS A 1 70 ? -9.925 5.626 20.842 1.00 66.56 70 LYS A N 1
ATOM 565 C CA . LYS A 1 70 ? -11.015 6.276 21.596 1.00 66.56 70 LYS A CA 1
ATOM 566 C C . LYS A 1 70 ? -11.417 5.508 22.859 1.00 66.56 70 LYS A C 1
ATOM 568 O O . LYS A 1 70 ? -12.176 6.036 23.658 1.00 66.56 70 LYS A O 1
ATOM 573 N N . VAL A 1 71 ? -10.968 4.260 22.988 1.00 59.25 71 VAL A N 1
ATOM 574 C CA . VAL A 1 71 ? -11.273 3.362 24.116 1.00 59.25 71 VAL A CA 1
ATOM 575 C C . VAL A 1 71 ? -10.181 3.436 25.205 1.00 59.25 71 VAL A C 1
ATOM 577 O O . VAL A 1 71 ? -10.305 2.792 26.241 1.00 59.25 71 VAL A O 1
ATOM 580 N N . VAL A 1 72 ? -9.133 4.240 24.983 1.00 49.19 72 VAL A N 1
ATOM 581 C CA . VAL A 1 72 ? -8.054 4.566 25.934 1.00 49.19 72 VAL A CA 1
ATOM 582 C C . VAL A 1 72 ? -8.238 5.973 26.476 1.00 49.19 72 VAL A C 1
ATOM 584 O O . VAL A 1 72 ? -8.559 6.864 25.655 1.00 49.19 72 VAL A O 1
#